Protein AF-A0A495Q009-F1 (afdb_monomer_lite)

Foldseek 3Di:
DDLCCQCPDPCLVVQLLVQLVVCLVVVLLVVCCVPVVDDDPPVSCCVQCPPVRVCVSVVVSNVNSNVRSNVVSSVVSVVVVVVVVVVD

Organism: NCBI:txid270921

Structure (mmCIF, N/CA/C/O backbone):
data_AF-A0A495Q009-F1
#
_entry.id   AF-A0A495Q009-F1
#
loop_
_atom_site.group_PDB
_atom_site.id
_atom_site.type_symbol
_atom_site.label_atom_id
_atom_site.label_alt_id
_atom_site.label_comp_id
_atom_site.label_asym_id
_atom_site.label_entity_id
_atom_site.label_seq_id
_atom_site.pdbx_PDB_ins_code
_atom_site.Cartn_x
_atom_site.Cartn_y
_atom_site.Cartn_z
_atom_site.occupancy
_atom_site.B_iso_or_equiv
_atom_site.auth_seq_id
_atom_site.auth_comp_id
_atom_site.auth_asym_id
_atom_site.auth_atom_id
_atom_site.pdbx_PDB_model_num
ATOM 1 N N . MET A 1 1 ? -13.475 7.831 19.565 1.00 65.56 1 MET A N 1
ATOM 2 C CA . MET A 1 1 ? -12.914 6.678 18.825 1.00 65.56 1 MET A CA 1
ATOM 3 C C . MET A 1 1 ? -11.521 6.407 19.360 1.00 65.56 1 MET A C 1
ATOM 5 O O . MET A 1 1 ? -10.683 7.297 19.305 1.00 65.56 1 MET A O 1
ATOM 9 N N . ASN A 1 2 ? -11.294 5.241 19.958 1.00 79.62 2 ASN A N 1
ATOM 10 C CA . ASN A 1 2 ? -10.025 4.937 20.612 1.00 79.62 2 ASN A CA 1
ATOM 11 C C . ASN A 1 2 ? -9.063 4.290 19.600 1.00 79.62 2 ASN A C 1
ATOM 13 O O . ASN A 1 2 ? -9.269 3.147 19.204 1.00 79.62 2 ASN A O 1
ATOM 17 N N . PHE A 1 3 ? -8.022 5.019 19.181 1.00 85.94 3 PHE A N 1
ATOM 18 C CA . PHE A 1 3 ? -7.022 4.535 18.216 1.00 85.94 3 PHE A CA 1
ATOM 19 C C . PHE A 1 3 ? -6.396 3.204 18.650 1.00 85.94 3 PHE A C 1
ATOM 21 O O . PHE A 1 3 ? -6.290 2.287 17.838 1.00 85.94 3 PHE A O 1
ATOM 28 N N . LYS A 1 4 ? -6.065 3.063 19.944 1.00 87.62 4 LYS A N 1
ATOM 29 C CA . LYS A 1 4 ? -5.517 1.813 20.490 1.00 87.62 4 LYS A CA 1
ATOM 30 C C . LYS A 1 4 ? -6.492 0.653 20.291 1.00 87.62 4 LYS A C 1
ATOM 32 O O . LYS A 1 4 ? -6.081 -0.379 19.787 1.00 87.62 4 LYS A O 1
ATOM 37 N N . LYS A 1 5 ? -7.783 0.859 20.575 1.00 87.56 5 LYS A N 1
ATOM 38 C CA . LYS A 1 5 ? -8.844 -0.154 20.402 1.00 87.56 5 LYS A CA 1
ATOM 39 C C . LYS A 1 5 ? -8.972 -0.635 18.949 1.00 87.56 5 LYS A C 1
ATOM 41 O O . LYS A 1 5 ? -9.368 -1.772 18.723 1.00 87.56 5 LYS A O 1
ATOM 46 N N . VAL A 1 6 ? -8.662 0.210 17.964 1.00 89.75 6 VAL A N 1
ATOM 47 C CA . VAL A 1 6 ? -8.707 -0.158 16.538 1.00 89.75 6 VAL A CA 1
ATOM 48 C C . VAL A 1 6 ? -7.477 -0.971 16.137 1.00 89.75 6 VAL A C 1
ATOM 50 O O . VAL A 1 6 ? -7.623 -2.039 15.552 1.00 89.75 6 VAL A O 1
ATOM 53 N N . ILE A 1 7 ? -6.271 -0.512 16.485 1.00 91.31 7 ILE A N 1
ATOM 54 C CA . ILE A 1 7 ? -5.024 -1.179 16.066 1.00 91.31 7 ILE A CA 1
ATOM 55 C C . ILE A 1 7 ? -4.747 -2.488 16.821 1.00 91.31 7 ILE A C 1
ATOM 57 O O . ILE A 1 7 ? -3.967 -3.313 16.350 1.00 91.31 7 ILE A O 1
ATOM 61 N N . THR A 1 8 ? -5.350 -2.676 18.001 1.00 92.44 8 THR A N 1
ATOM 62 C CA . THR A 1 8 ? -5.274 -3.927 18.773 1.00 92.44 8 THR A CA 1
ATOM 63 C C . THR A 1 8 ? -6.434 -4.872 18.477 1.00 92.44 8 THR A C 1
ATOM 65 O O . THR A 1 8 ? -6.517 -5.927 19.101 1.00 92.44 8 THR A O 1
ATOM 68 N N . ALA A 1 9 ? -7.351 -4.505 17.574 1.00 92.38 9 ALA A N 1
ATOM 69 C CA . ALA A 1 9 ? -8.448 -5.380 17.193 1.00 92.38 9 ALA A CA 1
ATOM 70 C C . ALA A 1 9 ? -7.906 -6.646 16.518 1.00 92.38 9 ALA A C 1
ATOM 72 O O . ALA A 1 9 ? -6.963 -6.600 15.717 1.00 92.38 9 ALA A O 1
ATOM 73 N N . GLU A 1 10 ? -8.515 -7.786 16.831 1.00 92.25 10 GLU A N 1
ATOM 74 C CA . GLU A 1 10 ? -8.121 -9.053 16.233 1.00 92.25 10 GLU A CA 1
ATOM 75 C C . GLU A 1 10 ? -8.252 -8.987 14.704 1.00 92.25 10 GLU A C 1
ATOM 77 O O . GLU A 1 10 ? -9.229 -8.477 14.155 1.00 92.25 10 GLU A O 1
ATOM 82 N N . GLY A 1 11 ? -7.222 -9.459 13.999 1.00 92.31 11 GLY A N 1
ATOM 83 C CA . GLY A 1 11 ? -7.200 -9.452 12.537 1.00 92.31 11 GLY A CA 1
ATOM 84 C C . GLY A 1 11 ? -6.904 -8.093 11.891 1.00 92.31 11 GLY A C 1
ATOM 85 O O . GLY A 1 11 ? -6.762 -8.056 10.667 1.00 92.31 11 GLY A O 1
ATOM 86 N N . PHE A 1 12 ? -6.729 -7.009 12.661 1.00 94.62 12 PHE A N 1
ATOM 87 C CA . PHE A 1 12 ? -6.359 -5.695 12.120 1.00 94.62 12 PHE A CA 1
ATOM 88 C C . PHE A 1 12 ? -5.074 -5.778 11.288 1.00 94.62 12 PHE A C 1
ATOM 90 O O . PHE A 1 12 ? -5.088 -5.514 10.091 1.00 94.62 12 PHE A O 1
ATOM 97 N N . TRP A 1 13 ? -3.976 -6.252 11.879 1.00 95.56 13 TRP A N 1
ATOM 98 C CA . TRP A 1 13 ? -2.684 -6.341 11.188 1.00 95.56 13 TRP A CA 1
ATOM 99 C C . TRP A 1 13 ? -2.672 -7.339 10.024 1.00 95.56 13 TRP A C 1
ATOM 101 O O . TRP A 1 13 ? -1.997 -7.097 9.025 1.00 95.56 13 TRP A O 1
ATOM 111 N N . LYS A 1 14 ? -3.466 -8.418 10.101 1.00 95.75 14 LYS A N 1
ATOM 112 C CA . LYS A 1 14 ? -3.671 -9.333 8.963 1.00 95.75 14 LYS A CA 1
ATOM 113 C C . LYS A 1 14 ? -4.357 -8.615 7.798 1.00 95.75 14 LYS A C 1
ATOM 115 O O . LYS A 1 14 ? -3.956 -8.790 6.653 1.00 95.75 14 LYS A O 1
ATOM 120 N N . SER A 1 15 ? -5.347 -7.776 8.099 1.00 95.94 15 SER A N 1
ATOM 121 C CA . SER A 1 15 ? -6.065 -6.976 7.104 1.00 95.94 15 SER A CA 1
ATOM 122 C C . SER A 1 15 ? -5.171 -5.882 6.511 1.00 95.94 15 SER A C 1
ATOM 124 O O . SER A 1 15 ? -5.147 -5.726 5.295 1.00 95.94 15 SER A O 1
ATOM 126 N N . VAL A 1 16 ? -4.350 -5.212 7.333 1.00 96.81 16 VAL A N 1
ATOM 127 C CA . VAL A 1 16 ? -3.334 -4.250 6.863 1.00 96.81 16 VAL A CA 1
ATOM 128 C C . VAL A 1 16 ? -2.379 -4.915 5.874 1.00 96.81 16 VAL A C 1
ATOM 130 O O . VAL A 1 16 ? -2.167 -4.382 4.786 1.00 96.81 16 VAL A O 1
ATOM 133 N N . ALA A 1 17 ? -1.838 -6.087 6.221 1.00 95.94 17 ALA A N 1
ATOM 134 C CA . ALA A 1 17 ? -0.939 -6.831 5.344 1.00 95.94 17 ALA A CA 1
ATOM 135 C C . ALA A 1 17 ? -1.635 -7.259 4.041 1.00 95.94 17 ALA A C 1
ATOM 137 O O . ALA A 1 17 ? -1.083 -7.053 2.964 1.00 95.94 17 ALA A O 1
ATOM 138 N N . GLY A 1 18 ? -2.860 -7.791 4.120 1.00 96.44 18 GLY A N 1
ATOM 139 C CA . GLY A 1 18 ? -3.630 -8.206 2.944 1.00 96.44 18 GLY A CA 1
ATOM 140 C C . GLY A 1 18 ? -3.951 -7.048 1.994 1.00 96.44 18 GLY A C 1
ATOM 141 O O . GLY A 1 18 ? -3.719 -7.152 0.788 1.00 96.44 18 GLY A O 1
ATOM 142 N N . MET A 1 19 ? -4.424 -5.920 2.531 1.00 96.31 19 MET A N 1
ATOM 143 C CA . MET A 1 19 ? -4.735 -4.721 1.745 1.00 96.31 19 MET A CA 1
ATOM 144 C C . MET A 1 19 ? -3.476 -4.083 1.156 1.00 96.31 19 MET A C 1
ATOM 146 O O . MET A 1 19 ? -3.474 -3.693 -0.011 1.00 96.31 19 MET A O 1
ATOM 150 N N . GLY A 1 20 ? -2.394 -4.011 1.934 1.00 96.88 20 GLY A N 1
ATOM 151 C CA . GLY A 1 20 ? -1.121 -3.459 1.480 1.00 96.88 20 GLY A CA 1
ATOM 152 C C . GLY A 1 20 ? -0.478 -4.289 0.371 1.00 96.88 20 GLY A C 1
ATOM 153 O O . GLY A 1 20 ? -0.085 -3.734 -0.652 1.00 96.88 20 GLY A O 1
ATOM 154 N N . LEU A 1 21 ? -0.435 -5.617 0.521 1.00 96.12 21 LEU A N 1
ATOM 155 C CA . LEU A 1 21 ? 0.073 -6.522 -0.517 1.00 96.12 21 LEU A CA 1
ATOM 156 C C . LEU A 1 21 ? -0.757 -6.436 -1.800 1.00 9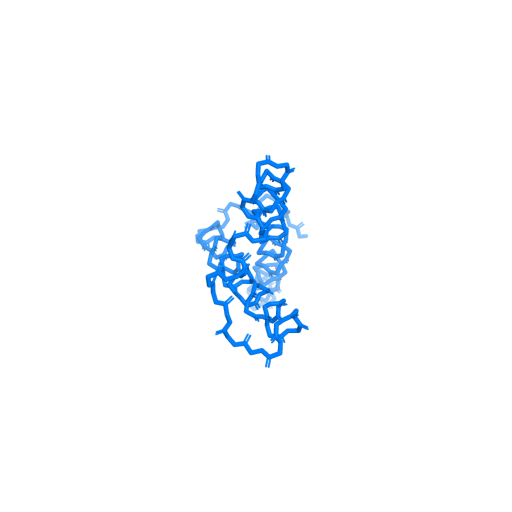6.12 21 LEU A C 1
ATOM 158 O O . LEU A 1 21 ? -0.194 -6.330 -2.887 1.00 96.12 21 LEU A O 1
ATOM 162 N N . SER A 1 22 ? -2.087 -6.418 -1.678 1.00 96.25 22 SER A N 1
ATOM 163 C CA . SER A 1 22 ? -2.981 -6.281 -2.834 1.00 96.25 22 SER A CA 1
ATOM 164 C C . SER A 1 22 ? -2.735 -4.968 -3.581 1.00 96.25 22 SER A C 1
ATOM 166 O O . SER A 1 22 ? -2.649 -4.956 -4.808 1.00 96.25 22 SER A O 1
ATOM 168 N N . PHE A 1 23 ? -2.559 -3.867 -2.845 1.00 95.88 23 PHE A N 1
ATOM 169 C CA . PHE A 1 23 ? -2.241 -2.568 -3.428 1.00 95.88 23 PHE A CA 1
ATOM 170 C C . PHE A 1 23 ? -0.893 -2.563 -4.152 1.00 95.88 23 PHE A C 1
ATOM 172 O O . PHE A 1 23 ? -0.832 -2.081 -5.278 1.00 95.88 23 PHE A O 1
ATOM 179 N N . ILE A 1 24 ? 0.160 -3.131 -3.552 1.00 95.62 24 ILE A N 1
ATOM 180 C CA . ILE A 1 24 ? 1.488 -3.237 -4.180 1.00 95.62 24 ILE A CA 1
ATOM 181 C C . ILE A 1 24 ? 1.385 -3.962 -5.526 1.00 95.62 24 ILE A C 1
ATOM 183 O O . ILE A 1 24 ? 1.895 -3.474 -6.534 1.00 95.62 24 ILE A O 1
ATOM 187 N N . VAL A 1 25 ? 0.683 -5.099 -5.563 1.00 94.81 25 VAL A N 1
ATOM 188 C CA . VAL A 1 25 ? 0.504 -5.889 -6.791 1.00 94.81 25 VAL A CA 1
ATOM 189 C C . VAL A 1 25 ? -0.206 -5.071 -7.871 1.00 94.81 25 VAL A C 1
ATOM 191 O O . VAL A 1 25 ? 0.299 -4.957 -8.988 1.00 94.81 25 VAL A O 1
ATOM 194 N N . VAL A 1 26 ? -1.344 -4.456 -7.539 1.00 95.81 26 VAL A N 1
ATOM 195 C CA . VAL A 1 26 ? -2.115 -3.641 -8.492 1.00 95.81 26 VAL A CA 1
ATOM 196 C C . VAL A 1 26 ? -1.305 -2.436 -8.971 1.00 95.81 26 VAL A C 1
ATOM 198 O O . VAL A 1 26 ? -1.278 -2.153 -10.167 1.00 95.81 26 VAL A O 1
ATOM 201 N N . TYR A 1 27 ? -0.604 -1.755 -8.065 1.00 94.25 27 TYR A N 1
ATOM 202 C CA . TYR A 1 27 ? 0.242 -0.612 -8.387 1.00 94.25 27 TYR A CA 1
ATOM 203 C C . TYR A 1 27 ? 1.324 -0.976 -9.409 1.00 94.25 27 TYR A C 1
ATOM 205 O O . TYR A 1 27 ? 1.472 -0.275 -10.411 1.00 94.25 27 TYR A O 1
ATOM 213 N N . HIS A 1 28 ? 2.047 -2.082 -9.210 1.00 92.94 28 HIS A N 1
ATOM 214 C CA . HIS A 1 28 ? 3.086 -2.505 -10.152 1.00 92.94 28 HIS A CA 1
ATOM 215 C C . HIS A 1 28 ? 2.519 -2.957 -11.494 1.00 92.94 28 HIS A C 1
ATOM 217 O O . HIS A 1 28 ? 3.096 -2.615 -12.523 1.00 92.94 28 HIS A O 1
ATOM 223 N N . ILE A 1 29 ? 1.378 -3.654 -11.504 1.00 93.69 29 ILE A N 1
ATOM 224 C CA . ILE A 1 29 ? 0.697 -4.040 -12.747 1.00 93.69 29 ILE A CA 1
ATOM 225 C C . ILE A 1 29 ? 0.318 -2.796 -13.554 1.00 93.69 29 ILE A C 1
ATOM 227 O O . ILE A 1 29 ? 0.662 -2.698 -14.729 1.00 93.69 29 ILE A O 1
ATOM 231 N N . ILE A 1 30 ? -0.342 -1.819 -12.925 1.00 94.50 30 ILE A N 1
ATOM 232 C CA . ILE A 1 30 ? -0.730 -0.574 -13.598 1.00 94.50 30 ILE A CA 1
ATOM 233 C C . ILE A 1 30 ? 0.520 0.174 -14.068 1.00 94.50 30 ILE A C 1
ATOM 235 O O . ILE A 1 30 ? 0.599 0.577 -15.224 1.00 94.50 30 ILE A O 1
ATOM 239 N N . THR A 1 31 ? 1.531 0.315 -13.212 1.00 91.81 31 THR A N 1
ATOM 240 C CA . THR A 1 31 ? 2.774 1.014 -13.571 1.00 91.81 31 THR A CA 1
ATOM 241 C C . THR A 1 31 ? 3.461 0.357 -14.770 1.00 91.81 31 THR A C 1
ATOM 243 O O . THR A 1 31 ? 3.926 1.057 -15.668 1.00 91.81 31 THR A O 1
ATOM 246 N N . MET A 1 32 ? 3.505 -0.974 -14.819 1.00 92.69 32 MET A N 1
ATOM 247 C CA . MET A 1 32 ? 4.067 -1.729 -15.938 1.00 92.69 32 MET A CA 1
ATOM 248 C C . MET A 1 32 ? 3.289 -1.485 -17.229 1.00 92.69 32 MET A C 1
ATOM 250 O O . MET A 1 32 ? 3.900 -1.120 -18.231 1.00 92.69 32 MET A O 1
ATOM 254 N N . LEU A 1 33 ? 1.958 -1.597 -17.185 1.00 93.44 33 LEU A N 1
ATOM 255 C CA . LEU A 1 33 ? 1.096 -1.348 -18.343 1.00 93.44 33 LEU A CA 1
ATOM 256 C C . LEU A 1 33 ? 1.312 0.052 -18.926 1.00 93.44 33 LEU A C 1
ATOM 258 O O . LEU A 1 33 ? 1.386 0.205 -20.140 1.00 93.44 33 LEU A O 1
ATOM 262 N N . PHE A 1 34 ? 1.464 1.065 -18.071 1.00 92.56 34 PHE A N 1
ATOM 263 C CA . PHE A 1 34 ? 1.723 2.438 -18.509 1.00 92.56 34 PHE A CA 1
ATOM 264 C C . PHE A 1 34 ? 3.152 2.655 -19.021 1.00 92.56 34 PHE A C 1
ATOM 266 O O . PHE A 1 34 ? 3.356 3.469 -19.915 1.00 92.56 34 PHE A O 1
ATOM 273 N N . THR A 1 35 ? 4.140 1.952 -18.463 1.00 89.38 35 THR A N 1
ATOM 274 C CA . THR A 1 35 ? 5.555 2.139 -18.826 1.00 89.38 35 THR A CA 1
ATOM 275 C C . THR A 1 35 ? 5.912 1.410 -20.121 1.00 89.38 35 THR A C 1
ATOM 277 O O . THR A 1 35 ? 6.616 1.961 -20.960 1.00 89.38 35 THR A O 1
ATOM 280 N N . PHE A 1 36 ? 5.426 0.179 -20.285 1.00 89.50 36 PHE A N 1
ATOM 281 C CA . PHE A 1 36 ? 5.792 -0.714 -21.388 1.00 89.50 36 PHE A CA 1
ATOM 282 C C . PHE A 1 36 ? 4.675 -0.879 -22.431 1.00 89.50 36 PHE A C 1
ATOM 284 O O . PHE A 1 36 ? 4.873 -1.551 -23.439 1.00 89.50 36 PHE A O 1
ATOM 291 N N . GLY A 1 37 ? 3.490 -0.296 -22.211 1.00 88.19 37 GLY A N 1
ATOM 292 C CA . GLY A 1 37 ? 2.330 -0.469 -23.096 1.00 88.19 37 GLY A CA 1
ATOM 293 C C . GLY A 1 37 ? 1.741 -1.886 -23.078 1.00 88.19 37 GLY A C 1
ATOM 294 O O . GLY A 1 37 ? 0.927 -2.226 -23.934 1.00 88.19 37 GLY A O 1
ATOM 295 N N . GLY A 1 38 ? 2.152 -2.723 -22.121 1.00 88.88 38 GLY A N 1
ATOM 296 C CA . GLY A 1 38 ? 1.790 -4.133 -22.034 1.00 88.88 38 GLY A CA 1
ATOM 297 C C . GLY A 1 38 ? 2.422 -4.825 -20.826 1.00 88.88 38 GLY A C 1
ATOM 298 O O . GLY A 1 38 ? 3.032 -4.183 -19.969 1.00 88.88 38 GLY A O 1
ATOM 299 N N . PHE A 1 39 ? 2.249 -6.144 -20.747 1.00 90.44 39 PHE A N 1
ATOM 300 C CA . PHE A 1 39 ? 2.831 -6.969 -19.690 1.00 90.44 39 PHE A CA 1
ATOM 301 C C . PHE A 1 39 ? 4.265 -7.377 -20.050 1.00 90.44 39 PHE A C 1
ATOM 303 O O . PHE A 1 39 ? 4.476 -8.421 -20.664 1.00 90.44 39 PHE A O 1
ATOM 310 N N . ASP A 1 40 ? 5.241 -6.564 -19.649 1.00 90.69 40 ASP A N 1
ATOM 311 C CA . ASP A 1 40 ? 6.668 -6.895 -19.736 1.00 90.69 40 ASP A CA 1
ATOM 312 C C . ASP A 1 40 ? 7.286 -6.974 -18.336 1.00 90.69 40 ASP A C 1
ATOM 314 O O . ASP A 1 40 ? 7.815 -6.004 -17.790 1.00 90.69 40 ASP A O 1
ATOM 318 N N . PHE A 1 41 ? 7.191 -8.157 -17.730 1.00 86.31 41 PHE A N 1
ATOM 319 C CA . PHE A 1 41 ? 7.731 -8.398 -16.394 1.00 86.31 41 PHE A CA 1
ATOM 320 C C . PHE A 1 41 ? 9.262 -8.372 -16.382 1.00 86.31 41 PHE A C 1
ATOM 322 O O . PHE A 1 41 ? 9.844 -7.870 -15.422 1.00 86.31 41 PHE A O 1
ATOM 329 N N . SER A 1 42 ? 9.915 -8.876 -17.433 1.00 87.31 42 SER A N 1
ATOM 330 C CA . SER A 1 42 ? 11.378 -8.959 -17.484 1.00 87.31 42 SER A CA 1
ATOM 331 C C . SER A 1 42 ? 11.989 -7.563 -17.535 1.00 87.31 42 SER A C 1
ATOM 333 O O . SER A 1 42 ? 12.774 -7.208 -16.656 1.00 87.31 42 SER A O 1
ATOM 335 N N . GLY A 1 43 ? 11.553 -6.738 -18.493 1.00 86.25 43 GLY A N 1
ATOM 336 C CA . GLY A 1 43 ? 12.031 -5.364 -18.632 1.00 86.25 43 GLY A CA 1
ATOM 337 C C . GLY A 1 43 ? 11.677 -4.499 -17.422 1.00 86.25 43 GLY A C 1
ATOM 338 O O . GLY A 1 43 ? 12.480 -3.674 -16.981 1.00 86.25 43 GLY A O 1
ATOM 339 N N . TYR A 1 44 ? 10.505 -4.718 -16.815 1.00 87.50 44 TYR A N 1
ATOM 340 C CA . TYR A 1 44 ? 10.096 -3.983 -15.621 1.00 87.50 44 TYR A CA 1
ATOM 341 C C . TYR A 1 44 ? 10.982 -4.279 -14.409 1.00 87.50 44 TYR A C 1
ATOM 343 O O . TYR A 1 44 ? 11.381 -3.347 -13.706 1.00 87.50 44 TYR A O 1
ATOM 351 N N . PHE A 1 45 ? 11.295 -5.549 -14.141 1.00 85.62 45 PHE A N 1
ATOM 352 C CA . PHE A 1 45 ? 12.152 -5.898 -13.011 1.00 85.62 45 PHE A CA 1
ATOM 353 C C . PHE A 1 45 ? 13.609 -5.514 -13.261 1.00 85.62 45 PHE A C 1
ATOM 355 O O . PHE A 1 45 ? 14.238 -4.995 -12.347 1.00 85.62 45 PHE A O 1
ATOM 362 N N . GLU A 1 46 ? 14.123 -5.655 -14.481 1.00 87.88 46 GLU A N 1
ATOM 363 C CA . GLU A 1 46 ? 15.485 -5.229 -14.827 1.00 87.88 46 GLU A CA 1
ATOM 364 C C . GLU A 1 46 ? 15.676 -3.711 -14.650 1.00 87.88 46 GLU A C 1
ATOM 366 O O . GLU A 1 46 ? 16.638 -3.258 -14.027 1.00 87.88 46 GLU A O 1
ATOM 371 N N . LEU A 1 47 ? 14.698 -2.909 -15.087 1.00 85.25 47 LEU A N 1
ATOM 372 C CA . LEU A 1 47 ? 14.724 -1.452 -14.929 1.00 85.25 47 LEU A CA 1
ATOM 373 C C . LEU A 1 47 ? 14.692 -1.017 -13.454 1.00 85.25 47 LEU A C 1
ATOM 375 O O . LEU A 1 47 ? 15.372 -0.062 -13.061 1.00 85.25 47 LEU A O 1
ATOM 379 N N . ASN A 1 48 ? 13.872 -1.687 -12.642 1.00 83.88 48 ASN A N 1
ATOM 380 C CA . ASN A 1 48 ? 13.595 -1.286 -11.263 1.00 83.88 48 ASN A CA 1
ATOM 381 C C . ASN A 1 48 ? 14.530 -1.921 -10.221 1.00 83.88 48 ASN A C 1
ATOM 383 O O . ASN A 1 48 ? 14.689 -1.351 -9.142 1.00 83.88 48 ASN A O 1
ATOM 387 N N . LEU A 1 49 ? 15.152 -3.061 -10.533 1.00 83.12 49 LEU A N 1
ATOM 388 C CA . LEU A 1 49 ? 16.105 -3.767 -9.668 1.00 83.12 49 LEU A CA 1
ATOM 389 C C . LEU A 1 49 ? 17.573 -3.510 -10.045 1.00 83.12 49 LEU A C 1
ATOM 391 O O . LEU A 1 49 ? 18.460 -4.172 -9.514 1.00 83.12 49 LEU A O 1
ATOM 395 N N . SER A 1 50 ? 17.847 -2.533 -10.913 1.00 85.94 50 SER A N 1
ATOM 396 C CA . SER A 1 50 ? 19.211 -2.048 -11.157 1.00 85.94 50 SER A CA 1
ATOM 397 C C . SER A 1 50 ? 19.860 -1.514 -9.865 1.00 85.94 50 SER A C 1
ATOM 399 O O . SER A 1 50 ? 19.161 -1.028 -8.966 1.00 85.94 50 SER A O 1
ATOM 401 N N . GLU A 1 51 ? 21.195 -1.613 -9.751 1.00 73.06 51 GLU A N 1
ATOM 402 C CA . GLU A 1 51 ? 21.939 -1.407 -8.489 1.00 73.06 51 GLU A CA 1
ATOM 403 C C . GLU A 1 51 ? 21.655 -0.071 -7.781 1.00 73.06 51 GLU A C 1
ATOM 405 O O . GLU A 1 51 ? 21.651 -0.015 -6.552 1.00 73.06 51 GLU A O 1
ATOM 410 N N . GLU A 1 52 ? 21.329 0.993 -8.515 1.00 77.88 52 GLU A N 1
ATOM 411 C CA . GLU A 1 52 ? 21.012 2.295 -7.914 1.00 77.88 52 GLU A CA 1
ATOM 412 C C . GLU A 1 52 ? 19.548 2.445 -7.465 1.00 77.88 52 GLU A C 1
ATOM 414 O O . GLU A 1 52 ? 19.225 3.310 -6.648 1.00 77.88 52 GLU A O 1
ATOM 419 N N . ARG A 1 53 ? 18.625 1.635 -7.998 1.00 82.06 53 ARG A N 1
ATOM 420 C CA . ARG A 1 53 ? 17.173 1.874 -7.881 1.00 82.06 53 ARG A CA 1
ATOM 421 C C . ARG A 1 53 ? 16.433 0.831 -7.058 1.00 82.06 53 ARG A C 1
ATOM 423 O O . ARG A 1 53 ? 15.352 1.148 -6.549 1.00 82.06 53 ARG A O 1
ATOM 430 N N . TRP A 1 54 ? 17.013 -0.352 -6.857 1.00 86.12 54 TRP A N 1
ATOM 431 C CA . TRP A 1 54 ? 16.352 -1.459 -6.160 1.00 86.12 54 TRP A CA 1
ATOM 432 C C . TRP A 1 54 ? 15.901 -1.085 -4.740 1.00 86.12 54 TRP A C 1
ATOM 434 O O . TRP A 1 54 ? 14.783 -1.415 -4.350 1.00 86.12 54 TRP A O 1
ATOM 444 N N . MET A 1 55 ? 16.710 -0.327 -3.983 1.00 88.31 55 MET A N 1
ATOM 445 C CA . MET A 1 55 ? 16.343 0.105 -2.627 1.00 88.31 55 MET A CA 1
ATOM 446 C C . MET A 1 55 ? 15.104 0.993 -2.648 1.00 88.31 55 MET A C 1
ATOM 448 O O . MET A 1 55 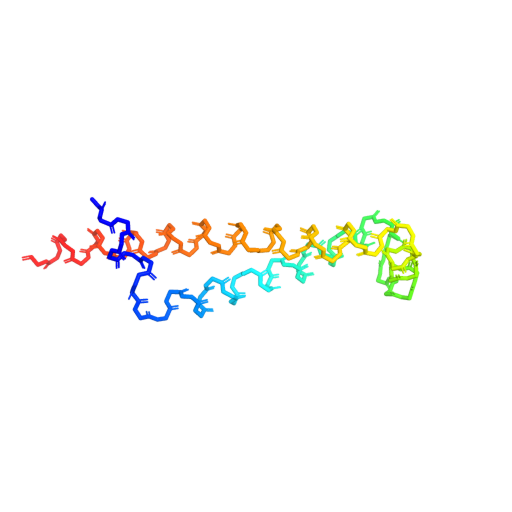? 14.168 0.780 -1.881 1.00 88.31 55 MET A O 1
ATOM 452 N N . ARG A 1 56 ? 15.075 1.977 -3.553 1.00 88.88 56 ARG A N 1
ATOM 453 C CA . ARG A 1 56 ? 13.932 2.880 -3.708 1.00 88.88 56 ARG A CA 1
ATOM 454 C C . ARG A 1 56 ? 12.690 2.116 -4.151 1.00 88.88 56 ARG A C 1
ATOM 456 O O . ARG A 1 56 ? 11.600 2.415 -3.673 1.00 88.88 56 ARG A O 1
ATOM 463 N N . PHE A 1 57 ? 12.855 1.141 -5.038 1.00 88.69 57 PHE A N 1
ATOM 464 C CA . PHE A 1 57 ? 11.767 0.300 -5.510 1.00 88.69 57 PHE A CA 1
ATOM 465 C C . PHE A 1 57 ? 11.183 -0.548 -4.376 1.00 88.69 57 PHE A C 1
ATOM 467 O O . PHE A 1 57 ? 9.989 -0.456 -4.106 1.00 88.69 57 PHE A O 1
ATOM 474 N N . VAL A 1 58 ? 12.006 -1.305 -3.649 1.00 91.06 58 VAL A N 1
ATOM 475 C CA . VAL A 1 58 ? 11.540 -2.196 -2.574 1.00 91.06 58 VAL A CA 1
ATOM 476 C C . VAL A 1 58 ? 10.999 -1.399 -1.389 1.00 91.06 58 VAL A C 1
ATOM 478 O O . VAL A 1 58 ? 9.862 -1.616 -0.972 1.00 91.06 58 VAL A O 1
ATOM 481 N N . LEU A 1 59 ? 11.765 -0.437 -0.867 1.00 93.12 59 LEU A N 1
ATOM 482 C CA . LEU A 1 59 ? 11.342 0.360 0.288 1.00 93.12 59 LEU A CA 1
ATOM 483 C C . LEU A 1 59 ? 10.148 1.251 -0.051 1.00 93.12 59 LEU A C 1
ATOM 485 O O . LEU A 1 59 ? 9.232 1.365 0.757 1.00 93.12 59 LEU A O 1
ATOM 489 N N . GLY A 1 60 ? 10.117 1.839 -1.249 1.00 93.00 60 GLY A N 1
ATOM 490 C CA . GLY A 1 60 ? 8.980 2.633 -1.709 1.00 93.00 60 GLY A CA 1
ATOM 491 C C . GLY A 1 60 ? 7.710 1.794 -1.836 1.00 93.00 60 GLY A C 1
ATOM 492 O O . GLY A 1 60 ? 6.638 2.233 -1.416 1.00 93.00 60 GLY A O 1
ATOM 493 N N . SER A 1 61 ? 7.826 0.565 -2.337 1.00 93.31 61 SER A N 1
ATOM 494 C CA . SER A 1 61 ? 6.689 -0.353 -2.469 1.00 93.31 61 SER A CA 1
ATOM 495 C C . SER A 1 61 ? 6.189 -0.819 -1.105 1.00 93.31 61 SER A C 1
ATOM 497 O O . SER A 1 61 ? 4.996 -0.735 -0.825 1.00 93.31 61 SER A O 1
ATOM 499 N N . LEU A 1 62 ? 7.095 -1.214 -0.206 1.00 94.38 62 LEU A N 1
ATOM 500 C CA . LEU A 1 62 ? 6.733 -1.604 1.156 1.00 94.38 62 LEU A CA 1
ATOM 501 C C . LEU A 1 62 ? 6.103 -0.444 1.934 1.00 94.38 62 LEU A C 1
ATOM 503 O O . LEU A 1 62 ? 5.078 -0.634 2.583 1.00 94.38 62 LEU A O 1
ATOM 507 N N . PHE A 1 63 ? 6.672 0.759 1.845 1.00 96.06 63 PHE A N 1
ATOM 508 C CA . PHE A 1 63 ? 6.165 1.930 2.557 1.00 96.06 63 PHE A CA 1
ATOM 509 C C . PHE A 1 63 ? 4.801 2.382 2.024 1.00 96.06 63 PHE A C 1
ATOM 511 O O . PHE A 1 63 ? 3.886 2.628 2.809 1.00 96.06 63 PHE A O 1
ATOM 518 N N . SER A 1 64 ? 4.628 2.440 0.700 1.00 94.25 64 SER A N 1
ATOM 519 C CA . SER A 1 64 ? 3.348 2.811 0.082 1.00 94.25 64 SER A CA 1
ATOM 520 C C . SER A 1 64 ? 2.258 1.766 0.330 1.00 94.25 64 SER A C 1
ATOM 522 O O . SER A 1 64 ? 1.148 2.130 0.717 1.00 94.25 64 SER A O 1
ATOM 524 N N . GLY A 1 65 ? 2.580 0.475 0.202 1.00 96.31 65 GLY A N 1
ATOM 525 C CA . GLY A 1 65 ? 1.670 -0.617 0.536 1.00 96.31 65 GLY A CA 1
ATOM 526 C C . GLY A 1 65 ? 1.276 -0.618 2.005 1.00 96.31 65 GLY A C 1
ATOM 527 O O . GLY A 1 65 ? 0.094 -0.741 2.321 1.00 96.31 65 GLY A O 1
ATOM 528 N N . PHE A 1 66 ? 2.236 -0.407 2.908 1.00 96.44 66 PHE A N 1
ATOM 529 C CA . PHE A 1 66 ? 1.954 -0.279 4.333 1.00 96.44 66 PHE A CA 1
ATOM 530 C C . PHE A 1 66 ? 1.030 0.904 4.625 1.00 96.44 66 PHE A C 1
ATOM 532 O O . PHE A 1 66 ? 0.016 0.722 5.293 1.00 96.44 66 PHE A O 1
ATOM 539 N N . LEU A 1 67 ? 1.341 2.100 4.113 1.00 96.94 67 LEU A N 1
ATOM 540 C CA . LEU A 1 67 ? 0.523 3.292 4.338 1.00 96.94 67 LEU A CA 1
ATOM 541 C C . LEU A 1 67 ? -0.900 3.103 3.818 1.00 96.94 67 LEU A C 1
ATOM 543 O O . LEU A 1 67 ? -1.855 3.356 4.550 1.00 96.94 67 LEU A O 1
ATOM 547 N N . TYR A 1 68 ? -1.049 2.622 2.583 1.00 95.69 68 TYR A N 1
ATOM 548 C CA . TYR A 1 68 ? -2.362 2.372 2.002 1.00 95.69 68 TYR A CA 1
ATOM 549 C C . TYR A 1 68 ? -3.133 1.319 2.806 1.00 95.69 68 TYR A C 1
ATOM 551 O O . TYR A 1 68 ? -4.260 1.566 3.241 1.00 95.69 68 TYR A O 1
ATOM 559 N N . GLY A 1 69 ? -2.505 0.169 3.069 1.00 96.44 69 GLY A N 1
ATOM 560 C CA . GLY A 1 69 ? -3.101 -0.915 3.843 1.00 96.44 69 GLY A CA 1
ATOM 561 C C . GLY A 1 69 ? -3.522 -0.460 5.238 1.00 96.44 69 GLY A C 1
ATOM 562 O O . GLY A 1 69 ? -4.622 -0.787 5.684 1.00 96.44 69 GLY A O 1
ATOM 563 N N . PHE A 1 70 ? -2.695 0.350 5.901 1.00 96.81 70 PHE A N 1
ATOM 564 C CA . PHE A 1 70 ? -2.980 0.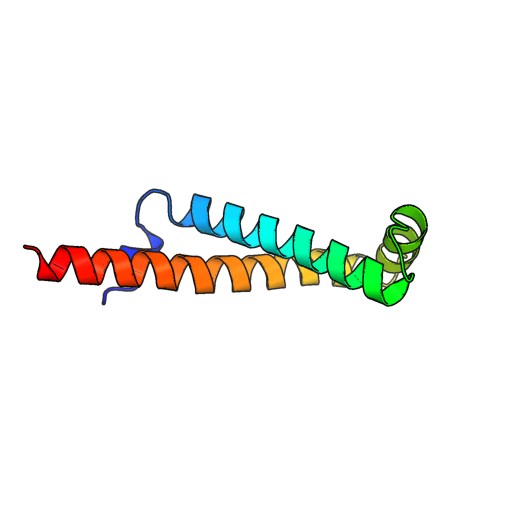897 7.221 1.00 96.81 70 PHE A CA 1
ATOM 565 C C . PHE A 1 70 ? -4.155 1.872 7.187 1.00 96.81 70 PHE A C 1
ATOM 567 O O . PHE A 1 70 ? -5.104 1.688 7.943 1.00 96.81 70 PHE A O 1
ATOM 574 N N . ILE A 1 71 ? -4.133 2.874 6.302 1.00 96.06 71 ILE A N 1
ATOM 575 C CA . ILE A 1 71 ? -5.179 3.906 6.214 1.00 96.06 71 ILE A CA 1
ATOM 576 C C . ILE A 1 71 ? -6.541 3.273 5.917 1.00 96.06 71 ILE A C 1
ATOM 578 O O . ILE A 1 71 ? -7.522 3.560 6.608 1.00 96.06 71 ILE A O 1
ATOM 582 N N . ILE A 1 72 ? -6.601 2.385 4.922 1.00 96.00 72 ILE A N 1
ATOM 583 C CA . ILE A 1 72 ? -7.857 1.753 4.511 1.00 96.00 72 ILE A CA 1
ATOM 584 C C . ILE A 1 72 ? -8.385 0.825 5.604 1.00 96.00 72 ILE A C 1
ATOM 586 O O . ILE A 1 72 ? -9.543 0.952 6.006 1.00 96.00 72 ILE A O 1
ATOM 590 N N . THR A 1 73 ? -7.539 -0.058 6.141 1.00 96.25 73 THR A N 1
ATOM 591 C CA . THR A 1 73 ? -7.954 -0.991 7.199 1.00 96.25 73 THR A CA 1
ATOM 592 C C . THR A 1 73 ? -8.372 -0.238 8.460 1.00 96.25 73 THR A C 1
ATOM 594 O O . THR A 1 73 ? -9.383 -0.568 9.081 1.00 96.25 73 THR A O 1
ATOM 597 N N . PHE A 1 74 ? -7.640 0.816 8.829 1.00 95.06 74 PHE A N 1
ATOM 598 C CA . PHE A 1 74 ? -7.992 1.671 9.958 1.00 95.06 74 PHE A CA 1
ATOM 599 C C . PHE A 1 74 ? -9.361 2.313 9.765 1.00 95.06 74 PHE A C 1
ATOM 601 O O . PHE A 1 74 ? -10.180 2.263 10.684 1.00 95.06 74 PHE A O 1
ATOM 608 N N . GLY A 1 75 ? -9.653 2.846 8.576 1.00 94.12 75 GLY A N 1
ATOM 609 C CA . GLY A 1 75 ? -10.977 3.363 8.236 1.00 94.12 75 GLY A CA 1
ATOM 610 C C . GLY A 1 75 ? -12.074 2.302 8.364 1.00 94.12 75 GLY A C 1
ATOM 611 O O . GLY A 1 75 ? -13.079 2.536 9.036 1.00 94.12 75 GLY A O 1
ATOM 612 N N . GLN A 1 76 ? -11.859 1.114 7.793 1.00 93.81 76 GLN A N 1
ATOM 613 C CA . GLN A 1 76 ? -12.816 0.001 7.831 1.00 93.81 76 GLN A CA 1
ATOM 614 C C . GLN A 1 76 ? -13.146 -0.439 9.265 1.00 93.81 76 GLN A C 1
ATOM 616 O O . GLN A 1 76 ? -14.318 -0.497 9.644 1.00 93.81 76 GLN A O 1
ATOM 621 N N . PHE A 1 77 ? -12.128 -0.693 10.090 1.00 93.56 77 PHE A N 1
ATOM 622 C CA . PHE A 1 77 ? -12.320 -1.114 11.481 1.00 93.56 77 PHE A CA 1
ATOM 623 C C . PHE A 1 77 ? -12.913 0.007 12.344 1.00 93.56 77 PHE A C 1
ATOM 625 O O . PHE A 1 77 ? -13.750 -0.252 13.207 1.00 93.56 77 PHE A O 1
ATOM 632 N N . SER A 1 78 ? -12.538 1.259 12.081 1.00 91.50 78 SER A N 1
ATOM 633 C CA . SER A 1 78 ? -13.102 2.433 12.755 1.00 91.50 78 SER A CA 1
ATOM 634 C C . SER A 1 78 ? -14.600 2.590 12.503 1.00 91.50 78 SER A C 1
ATOM 636 O O . SER A 1 78 ? -15.357 2.902 13.422 1.00 91.50 78 SER A O 1
ATOM 638 N N . ILE A 1 79 ? -15.044 2.377 11.261 1.00 92.06 79 ILE A N 1
ATOM 639 C CA . ILE A 1 79 ? -16.465 2.419 10.897 1.00 92.06 79 ILE A CA 1
ATOM 640 C C . ILE A 1 79 ? -17.211 1.255 11.551 1.00 92.06 79 ILE A C 1
ATOM 642 O O . ILE A 1 79 ? -18.283 1.470 12.114 1.00 92.06 79 ILE A O 1
ATOM 646 N N . LYS A 1 80 ? -16.624 0.052 11.533 1.00 89.25 80 LYS A N 1
ATOM 647 C CA . LYS A 1 80 ? -17.208 -1.142 12.153 1.00 89.25 80 LYS A CA 1
ATOM 648 C C . LYS A 1 80 ? -17.463 -0.943 13.653 1.00 89.25 80 LYS A C 1
ATOM 650 O O . LYS A 1 80 ? -18.593 -1.122 14.090 1.00 89.25 80 LYS A O 1
ATOM 655 N N . GLN A 1 81 ? -16.475 -0.457 14.409 1.00 86.75 81 GLN A N 1
ATOM 656 C CA . GLN A 1 81 ? -16.650 -0.190 15.846 1.00 86.75 81 GLN A CA 1
ATOM 657 C C . GLN A 1 81 ? -17.720 0.875 16.122 1.00 86.75 81 GLN A C 1
ATOM 659 O O . GLN A 1 81 ? -18.527 0.718 17.030 1.00 86.75 81 GLN A O 1
ATOM 664 N N . LYS A 1 82 ? -17.777 1.945 15.317 1.00 85.94 82 LYS A N 1
ATOM 665 C CA . LYS A 1 82 ? -18.820 2.981 15.450 1.00 85.94 82 LYS A CA 1
ATOM 666 C C .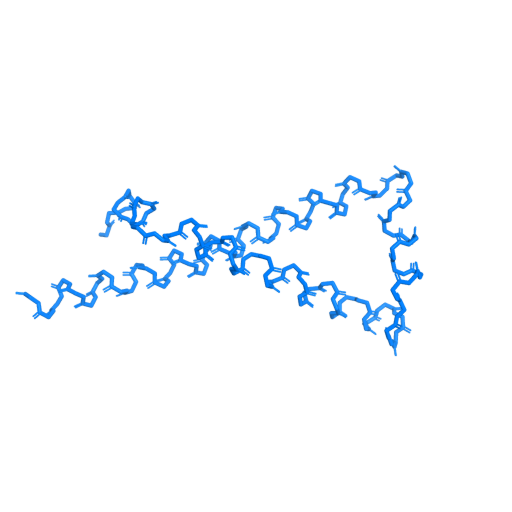 LYS A 1 82 ? -20.229 2.474 15.147 1.00 85.94 82 LYS A C 1
ATOM 668 O O . LYS A 1 82 ? -21.189 3.142 15.527 1.00 85.94 82 LYS A O 1
ATOM 673 N N . LYS A 1 83 ? -20.355 1.397 14.370 1.00 87.19 83 LYS A N 1
ATOM 674 C CA . LYS A 1 83 ? -21.635 0.754 14.074 1.00 87.19 83 LYS A CA 1
ATOM 675 C C . LYS A 1 83 ? -22.060 -0.125 15.251 1.00 87.19 83 LYS A C 1
ATOM 677 O O . LYS A 1 83 ? -23.163 0.047 15.746 1.00 87.19 83 LYS A O 1
ATOM 682 N N . GLU A 1 84 ? -21.145 -0.947 15.759 1.00 84.31 84 GLU A N 1
ATOM 683 C CA . GLU A 1 84 ? -21.366 -1.789 16.944 1.00 84.31 84 GLU A CA 1
ATOM 684 C C . GLU A 1 84 ? -21.734 -0.957 18.190 1.00 84.31 84 GLU A C 1
ATOM 686 O O . GLU A 1 84 ? -22.642 -1.326 18.920 1.00 84.31 84 GLU A O 1
ATOM 691 N N . GLU A 1 85 ? -21.102 0.207 18.394 1.00 82.88 85 GLU A N 1
ATOM 692 C CA . GLU A 1 85 ? -21.413 1.139 19.498 1.00 82.88 85 GLU A CA 1
ATOM 693 C C . GLU A 1 85 ? -22.769 1.863 19.361 1.00 82.88 85 GLU A C 1
ATOM 695 O O . GLU A 1 85 ? -23.194 2.513 20.309 1.00 82.88 85 GLU A O 1
ATOM 700 N N . ARG A 1 86 ? -23.422 1.829 18.190 1.00 80.50 86 ARG A N 1
ATOM 701 C CA . ARG A 1 86 ? -24.759 2.426 17.983 1.00 80.50 86 ARG A CA 1
ATOM 702 C C . ARG A 1 86 ? -25.893 1.409 18.034 1.00 80.50 86 ARG A C 1
A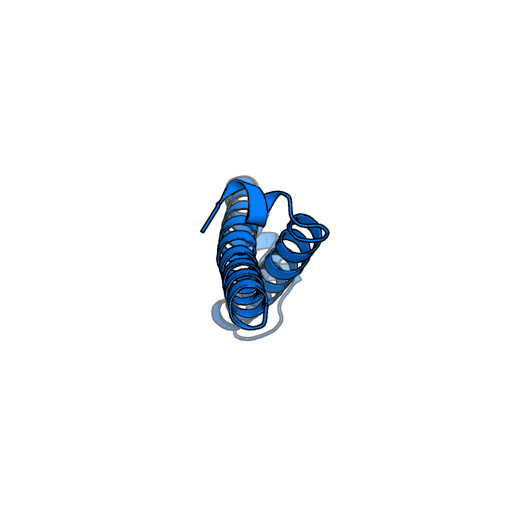TOM 704 O O . ARG A 1 86 ? -27.040 1.806 18.206 1.00 80.50 86 ARG A O 1
ATOM 711 N N . GLU A 1 87 ? -25.583 0.143 17.778 1.00 78.12 87 GLU A N 1
ATOM 712 C CA . GLU A 1 87 ? -26.548 -0.961 17.751 1.00 78.12 87 GLU A CA 1
ATOM 713 C C . GLU A 1 87 ? -26.716 -1.625 19.133 1.00 78.12 87 GLU A C 1
ATOM 715 O O . GLU A 1 87 ? -27.639 -2.418 19.315 1.00 78.12 87 GLU A O 1
ATOM 720 N N . HIS A 1 88 ? -25.863 -1.264 20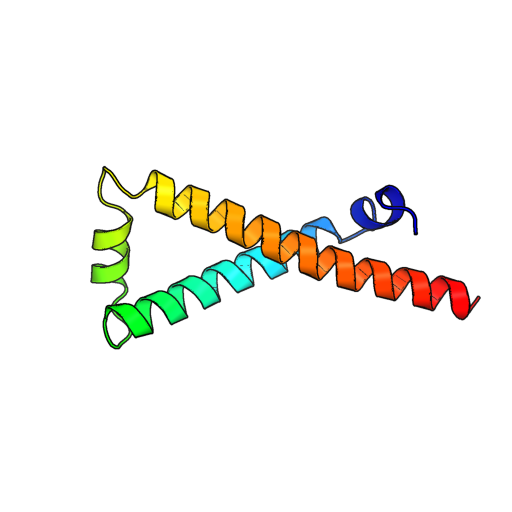.099 1.00 55.69 88 HIS A N 1
ATOM 721 C CA . HIS A 1 88 ? -25.918 -1.634 21.516 1.00 55.69 88 HIS A CA 1
ATOM 722 C C . HIS A 1 88 ? -26.162 -0.407 22.396 1.00 55.69 88 HIS A C 1
ATOM 724 O O . HIS A 1 88 ? -26.830 -0.577 23.440 1.00 55.69 88 HIS A O 1
#

Radius of gyration: 17.3 Å; chains: 1; bounding box: 48×16×45 Å

pLDDT: mean 90.17, std 6.87, range [55.69, 96.94]

Secondary structure (DSSP, 8-state):
--HHHHHTSTTHHHHHHHHHHHHHHHHHHHHHHHHHSS--HHHHHHHHSSTTTHHHHHHHHHHHHHHHHHHHHHHHHHHHHHHHHHH-

Sequence (88 aa):
MNFKKVITAEGFWKSVAGMGLSFIVVYHIITMLFTFGGFDFSGYFELNLSEERWMRFVLGSLFSGFLYGFIITFGQFSIKQKKEEREH